Protein AF-A0A3D3S663-F1 (afdb_monomer)

Secondary structure (DSSP, 8-state):
-EEEE--HHHHHH-GGGGG-TTS-HHHHHHTSTT-EEEEEEEEEEEETTEEEEEEEEEEEEETTEEEEEEEEE-HHHHTT-PPP--

Solvent-accessible surface area (backbone atoms only — not comparable to full-atom values): 5256 Å² total; per-residue (Å²): 88,78,48,74,50,68,45,70,71,34,42,70,77,39,56,63,74,80,66,43,83,92,52,61,66,64,64,66,53,66,69,39,84,80,40,43,78,69,56,75,48,79,46,77,47,82,42,101,88,49,79,59,44,40,33,40,40,34,37,39,36,41,86,96,36,52,33,42,38,40,38,40,57,53,65,75,68,69,71,66,60,79,77,83,89,126

Structure (mmCIF, N/CA/C/O backbone):
data_AF-A0A3D3S663-F1
#
_entry.id   AF-A0A3D3S663-F1
#
loop_
_atom_site.group_PDB
_atom_site.id
_atom_site.type_symbol
_atom_site.label_atom_id
_atom_site.label_alt_id
_atom_site.label_comp_id
_atom_site.label_asym_id
_atom_site.label_entity_id
_atom_site.label_seq_id
_atom_site.pdbx_PDB_ins_code
_atom_site.Cartn_x
_atom_site.Cartn_y
_atom_site.Cartn_z
_atom_site.occupancy
_atom_site.B_iso_or_equiv
_atom_site.auth_seq_id
_atom_site.auth_comp_id
_atom_site.auth_asym_id
_atom_site.auth_atom_id
_atom_site.pdbx_PDB_model_num
ATOM 1 N N . LEU A 1 1 ? 10.703 -2.193 -4.773 1.00 84.12 1 LEU A N 1
ATOM 2 C CA . LEU A 1 1 ? 11.062 -1.338 -3.615 1.00 84.12 1 LEU A CA 1
ATOM 3 C C . LEU A 1 1 ? 9.792 -0.674 -3.105 1.00 84.12 1 LEU A C 1
ATOM 5 O O . LEU A 1 1 ? 8.976 -0.280 -3.929 1.00 84.12 1 LEU A O 1
ATOM 9 N N . PHE A 1 2 ? 9.620 -0.561 -1.792 1.00 88.38 2 PHE A N 1
ATOM 10 C CA . PHE A 1 2 ? 8.434 0.031 -1.174 1.00 88.38 2 PHE A CA 1
ATOM 11 C C . PHE A 1 2 ? 8.860 1.064 -0.133 1.00 88.38 2 PHE A C 1
ATOM 13 O O . PHE A 1 2 ? 9.767 0.805 0.658 1.00 88.38 2 PHE A O 1
ATOM 20 N N . ARG A 1 3 ? 8.189 2.215 -0.114 1.00 92.75 3 ARG A N 1
ATOM 21 C CA . ARG A 1 3 ? 8.353 3.249 0.905 1.00 92.75 3 ARG A CA 1
ATOM 22 C C . ARG A 1 3 ? 6.985 3.773 1.321 1.00 92.75 3 ARG A C 1
ATOM 24 O O . ARG A 1 3 ? 6.143 4.058 0.479 1.00 92.75 3 ARG A O 1
ATOM 31 N N . SER A 1 4 ? 6.778 3.958 2.620 1.00 92.44 4 SER A N 1
ATOM 32 C CA . SER A 1 4 ? 5.577 4.606 3.151 1.00 92.44 4 SER A CA 1
ATOM 33 C C . SER A 1 4 ? 5.932 5.815 4.004 1.00 92.44 4 SER A C 1
ATOM 35 O O . SER A 1 4 ? 6.887 5.768 4.778 1.00 92.44 4 SER A O 1
ATOM 37 N N . VAL A 1 5 ? 5.123 6.866 3.915 1.00 94.12 5 VAL A N 1
ATOM 38 C CA . VAL A 1 5 ? 5.184 8.028 4.805 1.00 94.12 5 VAL A CA 1
ATOM 39 C C . VAL A 1 5 ? 3.888 8.079 5.601 1.00 94.12 5 VAL A C 1
ATOM 41 O O . VAL A 1 5 ? 2.801 8.223 5.039 1.00 94.12 5 VAL A O 1
ATOM 44 N N . VAL A 1 6 ? 4.009 7.950 6.922 1.00 94.38 6 VAL A N 1
ATOM 45 C CA . VAL A 1 6 ? 2.870 7.934 7.842 1.00 94.38 6 VAL A CA 1
ATOM 46 C C . VAL A 1 6 ? 2.852 9.242 8.638 1.00 94.38 6 VAL A C 1
ATOM 48 O O . VAL A 1 6 ? 3.774 9.480 9.421 1.00 94.38 6 VAL A O 1
ATOM 51 N N . PRO A 1 7 ? 1.823 10.094 8.478 1.00 94.56 7 PRO A N 1
ATOM 52 C CA . PRO A 1 7 ? 1.678 11.307 9.274 1.00 94.56 7 PRO A CA 1
ATOM 53 C C . PRO A 1 7 ? 1.630 10.998 10.781 1.00 94.56 7 PRO A C 1
ATOM 55 O O . PRO A 1 7 ? 1.015 10.000 11.171 1.00 94.56 7 PRO A O 1
ATOM 58 N N . PRO A 1 8 ? 2.170 11.865 11.660 1.00 94.44 8 PRO A N 1
ATOM 59 C CA . PRO A 1 8 ? 2.156 11.638 13.108 1.00 94.44 8 PRO A CA 1
ATOM 60 C C . PRO A 1 8 ? 0.758 11.369 13.679 1.00 94.44 8 PRO A C 1
ATOM 62 O O . PRO A 1 8 ? 0.594 10.482 14.512 1.00 94.44 8 PRO A O 1
ATOM 65 N N . ARG A 1 9 ? -0.270 12.073 13.181 1.00 93.88 9 ARG A N 1
ATOM 66 C CA . ARG A 1 9 ? -1.672 11.864 13.580 1.00 93.88 9 ARG A CA 1
ATOM 67 C C . ARG A 1 9 ? -2.175 10.463 13.219 1.00 93.88 9 ARG A C 1
ATOM 69 O O . ARG A 1 9 ? -2.832 9.823 14.036 1.00 93.88 9 ARG A O 1
ATOM 76 N N . THR A 1 10 ? -1.828 9.978 12.028 1.00 93.31 10 THR A N 1
ATOM 77 C CA . THR A 1 10 ? -2.137 8.609 11.597 1.00 93.31 10 THR A CA 1
ATOM 78 C C . THR A 1 10 ? -1.421 7.597 12.478 1.00 93.31 10 THR A C 1
ATOM 80 O O . THR A 1 10 ? -2.031 6.636 12.930 1.00 93.31 10 THR A O 1
ATOM 83 N N . LEU A 1 11 ? -0.150 7.847 12.792 1.00 92.88 11 LEU A N 1
ATOM 84 C CA . LEU A 1 11 ? 0.658 6.962 13.622 1.00 92.88 11 LEU A CA 1
ATOM 85 C C . LEU A 1 11 ? 0.170 6.895 15.079 1.00 92.88 11 LEU A C 1
ATOM 87 O O . LEU A 1 11 ? 0.244 5.838 15.699 1.00 92.88 11 LEU A O 1
ATOM 91 N N . ALA A 1 12 ? -0.343 8.004 15.618 1.00 92.38 12 ALA A N 1
ATOM 92 C CA . ALA A 1 12 ? -0.948 8.058 16.947 1.00 92.38 12 ALA A CA 1
ATOM 93 C C . ALA A 1 12 ? -2.265 7.268 17.012 1.00 92.38 12 ALA A C 1
ATOM 95 O O . ALA A 1 12 ? -2.514 6.566 17.988 1.00 92.38 12 ALA A O 1
ATOM 96 N N . ARG A 1 13 ? -3.090 7.349 15.960 1.00 91.38 13 ARG A N 1
ATOM 97 C CA . ARG A 1 13 ? -4.363 6.619 15.867 1.00 91.38 13 ARG A CA 1
ATOM 98 C C . ARG A 1 13 ? -4.181 5.137 15.529 1.00 91.38 13 ARG A C 1
ATOM 100 O O . ARG A 1 13 ? -4.994 4.319 15.939 1.00 91.38 13 ARG A O 1
ATOM 107 N N . TRP A 1 14 ? -3.102 4.797 14.827 1.00 89.69 14 TRP A N 1
ATOM 108 C CA . TRP A 1 14 ? -2.779 3.441 14.383 1.00 89.69 14 TRP A CA 1
ATOM 109 C C . TRP A 1 14 ? -1.361 3.036 14.817 1.00 89.69 14 TRP A C 1
ATOM 111 O O . TRP A 1 14 ? -0.468 2.874 13.979 1.00 89.69 14 TRP A O 1
ATOM 121 N N . PRO A 1 15 ? -1.120 2.825 16.125 1.00 90.31 15 PRO A N 1
ATOM 122 C CA . PRO A 1 15 ? 0.215 2.534 16.655 1.00 90.31 15 PRO A CA 1
ATOM 123 C C . PRO A 1 15 ? 0.802 1.212 16.143 1.00 90.31 15 PRO A C 1
ATOM 125 O O . PRO A 1 15 ? 2.017 1.021 16.185 1.00 90.31 15 PRO A O 1
ATOM 128 N N . ALA A 1 16 ? -0.033 0.307 15.622 1.00 88.38 16 ALA A N 1
ATOM 129 C CA . ALA A 1 16 ? 0.411 -0.933 14.993 1.00 88.38 16 ALA A CA 1
ATOM 130 C C . ALA A 1 16 ? 1.314 -0.693 13.764 1.00 88.38 16 ALA A C 1
ATOM 132 O O . ALA A 1 16 ? 2.200 -1.504 13.508 1.00 88.38 16 ALA A O 1
ATOM 133 N N . LEU A 1 17 ? 1.183 0.456 13.084 1.00 88.69 17 LEU A N 1
ATOM 134 C CA . LEU A 1 17 ? 2.070 0.859 11.983 1.00 88.69 17 LEU A CA 1
ATOM 135 C C . LEU A 1 17 ? 3.526 1.084 12.435 1.00 88.69 17 LEU A C 1
ATOM 137 O O . LEU A 1 17 ? 4.428 1.024 11.610 1.00 88.69 17 LEU A O 1
ATOM 141 N N . ARG A 1 18 ? 3.793 1.297 13.735 1.00 89.75 18 ARG A N 1
ATOM 142 C CA . ARG A 1 18 ? 5.171 1.350 14.272 1.00 89.75 18 ARG A CA 1
ATOM 143 C C . ARG A 1 18 ? 5.807 -0.030 14.438 1.00 89.75 18 ARG A C 1
ATOM 145 O O . ARG A 1 18 ? 7.014 -0.121 14.614 1.00 89.75 18 ARG A O 1
ATOM 152 N N . ARG A 1 19 ? 4.998 -1.093 14.442 1.00 89.19 19 ARG A N 1
ATOM 153 C CA . ARG A 1 19 ? 5.397 -2.467 14.787 1.00 89.19 19 ARG A CA 1
ATOM 154 C C . ARG A 1 19 ? 5.126 -3.438 13.637 1.00 89.19 19 ARG A C 1
ATOM 156 O O . ARG A 1 19 ? 4.671 -4.562 13.855 1.00 89.19 19 ARG A O 1
ATOM 163 N N . LEU A 1 20 ? 5.342 -2.979 12.406 1.00 86.75 20 LEU A N 1
ATOM 164 C CA . LEU A 1 20 ? 5.172 -3.814 11.217 1.00 86.75 20 LEU A CA 1
ATOM 165 C C . LEU A 1 20 ? 6.191 -4.957 11.195 1.00 86.75 20 LEU A C 1
ATOM 167 O O . LEU A 1 20 ? 5.791 -6.098 10.972 1.00 86.75 20 LEU A O 1
ATOM 1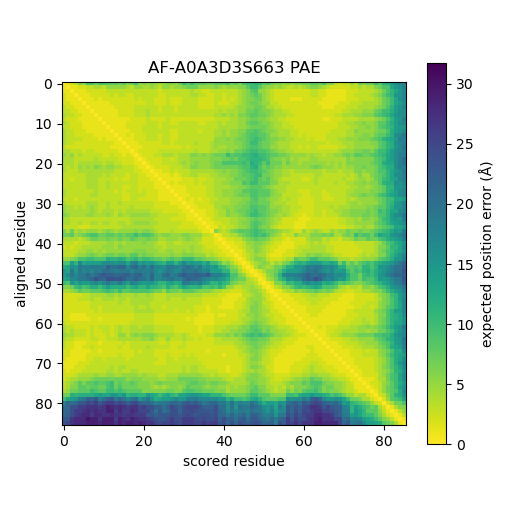71 N N . GLY A 1 21 ? 7.457 -4.671 11.518 1.00 87.94 21 GLY A N 1
ATOM 172 C CA . GLY A 1 21 ? 8.539 -5.644 11.352 1.00 87.94 21 GLY A CA 1
ATOM 173 C C . GLY A 1 21 ? 8.604 -6.083 9.891 1.00 87.94 21 GLY A C 1
ATOM 174 O O . GLY A 1 21 ? 8.572 -5.232 9.002 1.00 87.94 21 GLY A O 1
ATOM 175 N N . ASP A 1 22 ? 8.585 -7.393 9.663 1.00 88.75 22 ASP A N 1
ATOM 176 C CA . ASP A 1 22 ? 8.596 -7.993 8.322 1.00 88.75 22 ASP A CA 1
ATOM 177 C C . ASP A 1 22 ? 7.200 -8.129 7.691 1.00 88.75 22 ASP A C 1
ATOM 179 O O . ASP A 1 22 ? 7.062 -8.619 6.570 1.00 88.75 22 ASP A O 1
ATOM 183 N N . ARG A 1 23 ? 6.138 -7.700 8.388 1.00 86.88 23 ARG A N 1
ATOM 184 C CA . ARG A 1 23 ? 4.777 -7.781 7.847 1.00 86.88 23 ARG A CA 1
ATOM 185 C C . ARG A 1 23 ? 4.546 -6.712 6.779 1.00 86.88 23 ARG A C 1
ATOM 187 O O . ARG A 1 23 ? 4.869 -5.539 7.004 1.00 86.88 23 ARG A O 1
ATOM 194 N N . PRO A 1 24 ? 3.919 -7.062 5.645 1.00 87.25 24 PRO A N 1
ATOM 195 C CA . PRO A 1 24 ? 3.608 -6.093 4.608 1.00 87.25 24 PRO A CA 1
ATOM 196 C C . PRO A 1 24 ? 2.583 -5.066 5.109 1.00 87.25 24 PRO A C 1
ATOM 198 O O . PRO A 1 24 ? 1.533 -5.414 5.644 1.00 87.25 24 PRO A O 1
ATOM 201 N N . VAL A 1 25 ? 2.851 -3.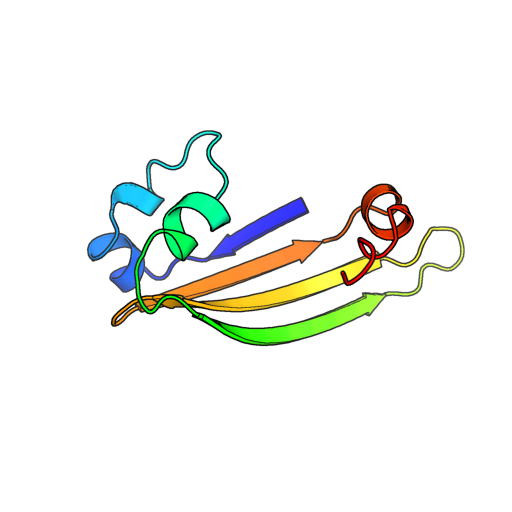777 4.863 1.00 88.00 25 VAL A N 1
ATOM 202 C CA . VAL A 1 25 ? 1.932 -2.668 5.201 1.00 88.00 25 VAL A CA 1
ATOM 203 C C . VAL A 1 25 ? 0.516 -2.933 4.699 1.00 88.00 25 VAL A C 1
ATOM 205 O O . VAL A 1 25 ? -0.441 -2.676 5.426 1.00 88.00 25 VAL A O 1
ATOM 208 N N . GLY A 1 26 ? 0.399 -3.445 3.468 1.00 86.50 26 GLY A N 1
ATOM 209 C CA . GLY A 1 26 ? -0.874 -3.737 2.814 1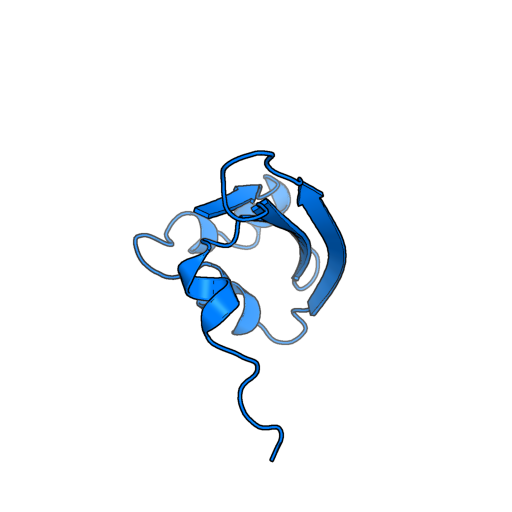.00 86.50 26 GLY A CA 1
ATOM 210 C C . GLY A 1 26 ? -1.773 -4.648 3.646 1.00 86.50 26 GLY A C 1
ATOM 211 O O . GLY A 1 26 ? -2.946 -4.340 3.824 1.00 86.50 26 GLY A O 1
ATOM 212 N N . GLU A 1 27 ? -1.216 -5.714 4.214 1.00 87.50 27 GLU A N 1
ATOM 213 C CA . GLU A 1 27 ? -1.967 -6.671 5.031 1.00 87.50 27 GLU A CA 1
ATOM 214 C C . GLU A 1 27 ? -2.613 -5.984 6.238 1.00 87.50 27 GLU A C 1
ATOM 216 O O . GLU A 1 27 ? -3.797 -6.170 6.504 1.00 87.50 27 GLU A O 1
ATOM 221 N N . LEU A 1 28 ? -1.873 -5.106 6.918 1.00 88.44 28 LEU A N 1
ATOM 222 C CA . LEU A 1 28 ? -2.380 -4.418 8.102 1.00 88.44 28 LEU A CA 1
ATOM 223 C C . LEU A 1 28 ? -3.416 -3.338 7.766 1.00 88.44 28 LEU A C 1
ATOM 225 O O . LEU A 1 28 ? -4.413 -3.202 8.473 1.00 88.44 28 LEU A O 1
ATOM 229 N N . VAL A 1 29 ? -3.191 -2.551 6.710 1.00 89.62 29 VAL A N 1
ATOM 230 C CA . VAL A 1 29 ? -4.091 -1.435 6.367 1.00 89.62 29 VAL A CA 1
ATOM 231 C C . VAL A 1 29 ? -5.385 -1.924 5.725 1.00 89.62 29 VAL A C 1
ATOM 233 O O . VAL A 1 29 ? -6.447 -1.388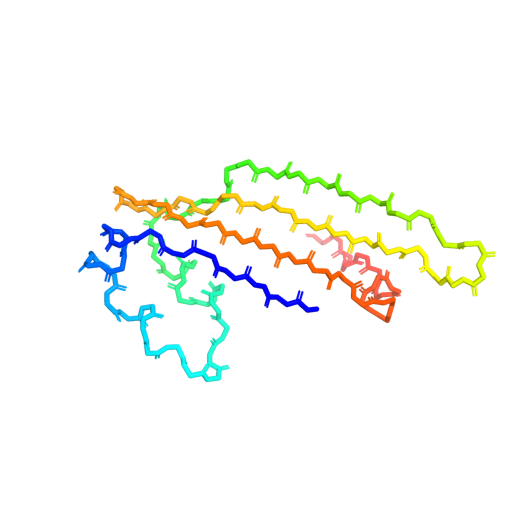 6.036 1.00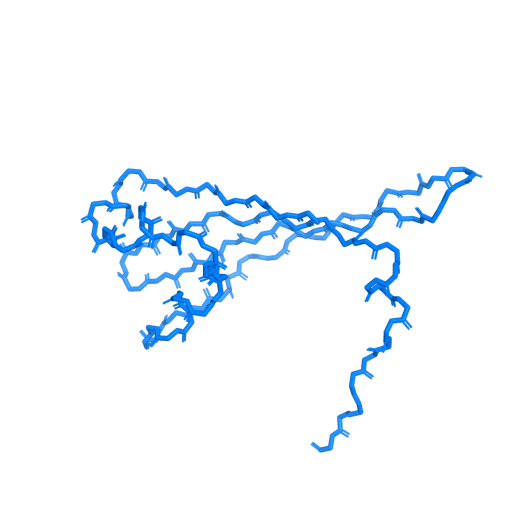 89.62 29 VAL A O 1
ATOM 236 N N . PHE A 1 30 ? -5.323 -2.951 4.873 1.00 89.00 30 PHE A N 1
ATOM 237 C CA . PHE A 1 30 ? -6.496 -3.477 4.170 1.00 89.00 30 PHE A CA 1
ATOM 238 C C . PHE A 1 30 ? -7.313 -4.472 5.003 1.00 89.00 30 PHE A C 1
ATOM 240 O O . PHE A 1 30 ? -8.445 -4.765 4.633 1.00 89.00 30 PHE A O 1
ATOM 247 N N . ALA A 1 31 ? -6.810 -4.920 6.159 1.00 89.31 31 ALA A N 1
ATOM 248 C CA . ALA A 1 31 ? -7.620 -5.626 7.154 1.00 89.31 31 ALA A CA 1
ATOM 249 C C . ALA A 1 31 ? -8.637 -4.712 7.870 1.00 89.31 31 ALA A C 1
ATOM 251 O O . ALA A 1 31 ? -9.567 -5.202 8.508 1.00 89.31 31 ALA A O 1
ATOM 252 N N . VAL A 1 32 ? -8.473 -3.385 7.793 1.00 89.62 32 VAL A N 1
ATOM 253 C CA . VAL A 1 32 ? -9.378 -2.418 8.427 1.00 89.62 32 VAL A CA 1
ATOM 254 C C . VAL A 1 32 ? -10.572 -2.126 7.505 1.00 89.62 32 VAL A C 1
ATOM 256 O O . VAL A 1 32 ? -10.370 -1.637 6.389 1.00 89.62 32 VAL A O 1
ATOM 259 N N . PRO A 1 33 ? -11.823 -2.349 7.957 1.00 91.25 33 PRO A N 1
ATOM 260 C CA . PRO A 1 33 ? -13.007 -2.012 7.175 1.00 91.25 33 PRO A CA 1
ATOM 261 C C . PRO A 1 33 ? -13.059 -0.525 6.815 1.00 91.25 33 PRO A C 1
ATOM 263 O O . PRO A 1 33 ? -12.796 0.347 7.646 1.00 91.25 33 PRO A O 1
ATOM 266 N N . GLY A 1 34 ? -13.419 -0.233 5.566 1.00 88.56 34 GLY A N 1
ATOM 267 C CA . GLY A 1 34 ? -13.478 1.135 5.051 1.00 88.56 34 GLY A CA 1
ATOM 268 C C . GLY A 1 34 ? -12.127 1.716 4.628 1.00 88.56 34 GLY A C 1
ATOM 269 O O . GLY A 1 34 ? -12.085 2.872 4.210 1.00 88.56 34 GLY A O 1
ATOM 270 N N . THR A 1 35 ? -11.034 0.945 4.689 1.00 93.00 35 THR A N 1
ATOM 271 C CA . THR A 1 35 ? -9.784 1.341 4.035 1.00 93.00 35 THR A CA 1
ATOM 272 C C . THR A 1 35 ? -9.961 1.342 2.521 1.00 93.00 35 THR A C 1
ATOM 274 O O . T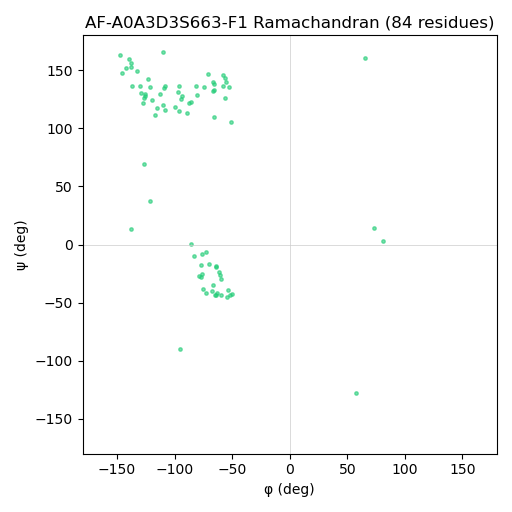HR A 1 35 ? -10.427 0.366 1.936 1.00 93.00 35 THR A O 1
ATOM 277 N N . CYS A 1 36 ? -9.530 2.417 1.866 1.00 92.75 36 CYS A N 1
ATOM 278 C CA . CYS A 1 36 ? -9.519 2.506 0.413 1.00 92.75 36 CYS A CA 1
ATOM 279 C C . CYS A 1 36 ? -8.233 3.149 -0.112 1.00 92.75 36 CYS A C 1
ATOM 281 O O . CYS A 1 36 ? -7.577 3.958 0.550 1.00 92.75 36 CYS A O 1
ATOM 283 N N . ARG A 1 37 ? -7.861 2.779 -1.339 1.00 93.50 37 ARG A N 1
ATOM 284 C CA . ARG A 1 37 ? -6.833 3.486 -2.105 1.00 93.50 37 ARG A CA 1
ATOM 285 C C . ARG A 1 37 ? -7.528 4.606 -2.870 1.00 93.50 37 ARG A C 1
ATOM 287 O O . ARG A 1 37 ? -8.449 4.327 -3.627 1.00 93.50 37 ARG A O 1
ATOM 294 N N . GLN A 1 38 ? -7.113 5.847 -2.639 1.00 89.88 38 GLN A N 1
ATOM 295 C CA . GLN A 1 38 ? -7.746 7.021 -3.240 1.00 89.88 38 GLN A CA 1
ATOM 296 C C . GLN A 1 38 ? -7.006 7.439 -4.511 1.00 89.88 38 GLN A C 1
ATOM 298 O O . GLN A 1 38 ? -7.307 6.969 -5.603 1.00 89.88 38 GLN A O 1
ATOM 303 N N . GLN A 1 39 ? -6.006 8.305 -4.367 1.00 86.06 39 GLN A N 1
ATOM 304 C CA . GLN A 1 39 ? -5.228 8.813 -5.486 1.00 86.06 39 GLN A CA 1
ATOM 305 C C . GLN A 1 39 ? -4.153 7.806 -5.880 1.00 86.06 39 GLN A C 1
ATOM 307 O O . GLN A 1 39 ? -3.468 7.262 -5.011 1.00 86.06 39 GLN A O 1
ATOM 312 N N . VAL A 1 40 ? -3.995 7.591 -7.185 1.00 90.81 40 VAL A N 1
ATOM 313 C CA . VAL A 1 40 ? -2.918 6.799 -7.775 1.00 90.81 40 VAL A CA 1
ATOM 314 C C . VAL A 1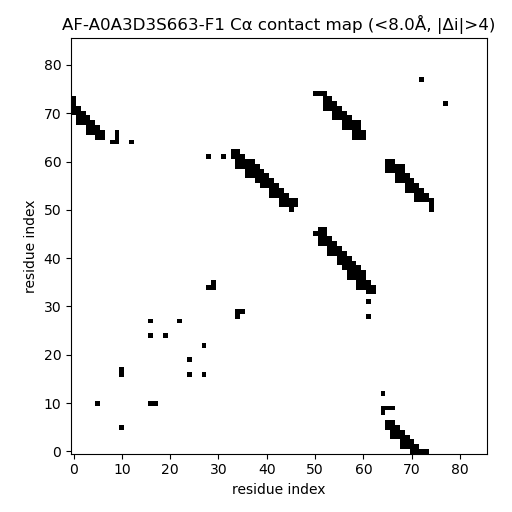 40 ? -2.241 7.644 -8.840 1.00 90.81 40 VAL A C 1
ATOM 316 O O . VAL A 1 40 ? -2.875 8.071 -9.797 1.00 90.81 40 VAL A O 1
ATOM 319 N N . GLU A 1 41 ? -0.945 7.859 -8.678 1.00 93.25 41 GLU A N 1
ATOM 320 C CA . GLU A 1 41 ? -0.098 8.466 -9.693 1.00 93.25 41 GLU A CA 1
ATOM 321 C C . GLU A 1 41 ? 0.880 7.413 -10.194 1.00 93.25 41 GLU A C 1
ATOM 323 O O . GLU A 1 41 ? 1.544 6.740 -9.402 1.00 93.25 41 GLU A O 1
ATOM 328 N N . LEU A 1 42 ? 0.951 7.264 -11.512 1.00 93.12 42 LEU A N 1
ATOM 329 C CA . LEU A 1 42 ? 1.860 6.344 -12.177 1.00 93.12 42 LEU A CA 1
ATOM 330 C C . LEU A 1 42 ? 2.949 7.140 -12.883 1.00 93.12 42 LEU A C 1
ATOM 332 O O . LEU A 1 42 ? 2.669 8.118 -13.570 1.00 93.12 42 LEU A O 1
ATOM 336 N N . ALA A 1 43 ? 4.188 6.690 -12.727 1.00 91.56 43 ALA A N 1
ATOM 337 C CA . ALA A 1 43 ? 5.334 7.240 -13.426 1.00 91.56 43 ALA A CA 1
ATOM 338 C C . ALA A 1 43 ? 6.073 6.113 -14.145 1.00 91.56 43 ALA A C 1
ATOM 340 O O . ALA A 1 43 ? 6.408 5.091 -13.542 1.00 91.56 43 ALA A O 1
ATOM 341 N N . VAL A 1 44 ? 6.342 6.320 -15.432 1.00 90.56 44 VAL A N 1
ATOM 342 C CA . VAL A 1 44 ? 7.171 5.429 -16.243 1.00 90.56 44 VAL A CA 1
ATOM 343 C C . VAL A 1 44 ? 8.381 6.228 -16.694 1.00 90.56 44 VAL A C 1
ATOM 345 O O . VAL A 1 44 ? 8.254 7.162 -17.481 1.00 90.56 44 VAL A O 1
ATOM 348 N N . ALA A 1 45 ? 9.553 5.879 -16.173 1.00 84.06 45 ALA A N 1
ATOM 349 C CA . ALA A 1 45 ? 10.808 6.464 -16.618 1.00 84.06 45 ALA A CA 1
ATOM 350 C C . ALA A 1 45 ? 11.443 5.533 -17.665 1.00 84.06 45 ALA A C 1
ATOM 352 O O . ALA A 1 45 ? 11.807 4.398 -17.319 1.00 84.06 45 ALA A O 1
ATOM 353 N N . PRO A 1 46 ? 11.573 5.970 -18.932 1.00 74.50 46 PRO A N 1
ATOM 354 C CA . PRO A 1 46 ? 12.298 5.204 -19.933 1.00 74.50 46 PRO A CA 1
ATOM 355 C C . PRO A 1 46 ? 13.779 5.157 -19.548 1.00 74.50 46 PRO A C 1
ATOM 357 O O . PRO A 1 46 ? 14.347 6.151 -19.095 1.00 74.50 46 PRO A O 1
ATOM 360 N N . ALA A 1 47 ? 14.417 4.005 -19.729 1.00 70.25 47 ALA A N 1
ATOM 361 C CA . ALA A 1 47 ? 15.857 3.875 -19.570 1.00 70.25 47 ALA A CA 1
ATOM 362 C C . ALA A 1 47 ? 16.452 3.418 -20.903 1.00 70.25 47 ALA A C 1
ATOM 364 O O . ALA A 1 47 ? 16.038 2.407 -21.456 1.00 70.25 47 ALA A O 1
ATOM 365 N N . ALA A 1 48 ? 17.414 4.179 -21.429 1.00 68.25 48 ALA A N 1
ATOM 366 C CA . ALA A 1 48 ? 17.953 3.973 -22.777 1.00 68.25 48 ALA A CA 1
ATOM 367 C C . ALA A 1 48 ? 18.621 2.598 -22.984 1.00 68.25 48 ALA A C 1
ATOM 369 O O . ALA A 1 48 ? 18.738 2.141 -24.114 1.00 68.25 48 ALA A O 1
ATOM 370 N N . GLN A 1 49 ? 19.075 1.949 -21.905 1.00 66.38 49 GLN A N 1
ATOM 371 C CA . GLN A 1 49 ? 19.804 0.671 -21.931 1.00 66.38 49 GLN A CA 1
ATOM 372 C C . GLN A 1 49 ? 19.337 -0.304 -20.828 1.00 66.38 49 GLN A C 1
ATOM 374 O O . GLN A 1 49 ? 20.010 -1.287 -20.536 1.00 66.38 49 GLN A O 1
ATOM 379 N N . ALA A 1 50 ? 18.202 -0.031 -20.173 1.00 68.38 50 ALA A N 1
ATOM 380 C CA . ALA A 1 50 ? 17.674 -0.843 -19.075 1.00 68.38 50 ALA A CA 1
ATOM 381 C C . ALA A 1 50 ? 16.144 -0.970 -19.186 1.00 68.38 50 ALA A C 1
ATOM 383 O O . ALA A 1 50 ? 15.515 -0.135 -19.840 1.00 68.38 50 ALA A O 1
ATOM 384 N N . PRO A 1 51 ? 15.515 -1.980 -18.556 1.00 73.25 51 PRO A N 1
ATOM 385 C CA . PRO A 1 51 ? 14.059 -2.060 -18.511 1.00 73.25 51 PRO A CA 1
ATOM 386 C C . PRO A 1 51 ? 13.460 -0.778 -17.918 1.00 73.25 51 PRO A C 1
ATOM 388 O O . PRO A 1 51 ? 13.992 -0.217 -16.953 1.00 73.25 51 PRO A O 1
ATOM 391 N N . ALA A 1 52 ? 12.351 -0.324 -18.510 1.00 77.31 52 ALA A N 1
ATOM 392 C CA . ALA A 1 52 ? 11.632 0.860 -18.056 1.00 77.31 52 ALA A CA 1
ATOM 393 C C . ALA A 1 52 ? 11.309 0.748 -16.560 1.00 77.31 52 ALA A C 1
ATOM 395 O O . ALA A 1 52 ? 10.872 -0.298 -16.071 1.00 77.31 52 ALA A O 1
ATOM 396 N N . ARG A 1 53 ? 11.529 1.837 -15.821 1.00 85.25 53 ARG A N 1
ATOM 397 C CA . ARG A 1 53 ? 11.230 1.881 -14.389 1.00 85.25 53 ARG A CA 1
ATOM 398 C C . ARG A 1 53 ? 9.798 2.343 -14.211 1.00 85.25 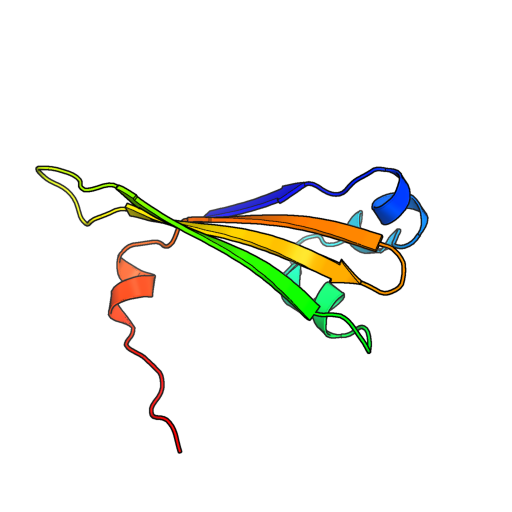53 ARG A C 1
ATOM 400 O O . ARG A 1 53 ? 9.479 3.495 -14.497 1.00 85.25 53 ARG A O 1
ATOM 407 N N . VAL A 1 54 ? 8.954 1.449 -13.715 1.00 91.12 54 VAL A N 1
ATOM 408 C CA . VAL A 1 54 ? 7.567 1.763 -13.372 1.00 91.12 54 VAL A CA 1
ATOM 409 C C . VAL A 1 54 ? 7.487 2.040 -11.881 1.00 91.12 54 VAL A C 1
ATOM 411 O O . VAL A 1 54 ? 7.997 1.271 -11.063 1.00 91.12 54 VAL A O 1
ATOM 414 N N . SER A 1 55 ? 6.849 3.148 -11.526 1.00 93.25 55 SER A N 1
ATOM 415 C CA . SER A 1 55 ? 6.621 3.545 -10.141 1.00 93.25 55 SER A CA 1
ATOM 416 C C . SER A 1 55 ? 5.173 3.965 -9.940 1.00 93.25 55 SER A C 1
ATOM 418 O O . SER A 1 55 ? 4.529 4.482 -10.854 1.00 93.25 55 SER A O 1
ATOM 420 N N . ARG A 1 56 ? 4.664 3.750 -8.732 1.00 94.19 56 ARG A N 1
ATOM 421 C CA . ARG A 1 56 ? 3.329 4.149 -8.307 1.00 94.19 56 ARG A CA 1
ATOM 422 C C . ARG A 1 56 ? 3.418 4.907 -6.998 1.00 94.19 56 ARG A C 1
ATOM 424 O O . ARG A 1 56 ? 3.989 4.410 -6.035 1.00 94.19 56 ARG A O 1
ATOM 431 N N . ARG A 1 57 ? 2.772 6.064 -6.941 1.00 95.56 57 ARG A N 1
ATOM 432 C CA . ARG A 1 57 ? 2.490 6.782 -5.702 1.00 95.56 57 ARG A CA 1
ATOM 433 C C . ARG A 1 57 ? 1.003 6.676 -5.401 1.00 95.56 57 ARG A C 1
ATOM 435 O O . ARG A 1 57 ? 0.175 6.772 -6.304 1.00 95.56 57 ARG A O 1
ATOM 442 N N . SER A 1 58 ? 0.634 6.418 -4.154 1.00 95.12 58 SER A N 1
ATOM 443 C CA . SER A 1 58 ? -0.770 6.330 -3.764 1.00 95.12 58 SER A CA 1
ATOM 444 C C . SER A 1 58 ? -1.040 6.844 -2.364 1.00 95.12 58 SER A C 1
ATOM 446 O O . SER A 1 58 ? -0.232 6.652 -1.459 1.00 95.12 58 SER A O 1
ATOM 448 N N . VAL A 1 59 ? -2.223 7.421 -2.174 1.00 95.88 59 VAL A N 1
ATOM 449 C CA . VAL A 1 59 ? -2.763 7.712 -0.843 1.00 95.88 59 VAL A CA 1
ATOM 450 C C . VAL A 1 59 ? -3.660 6.556 -0.415 1.00 95.88 59 VAL A C 1
ATOM 452 O O . VAL A 1 59 ? -4.598 6.192 -1.129 1.00 95.88 59 VAL A O 1
ATOM 455 N N . ILE A 1 60 ? -3.373 5.984 0.753 1.00 95.12 60 ILE A N 1
ATOM 456 C CA . ILE A 1 60 ? -4.251 5.022 1.418 1.00 95.12 60 ILE A CA 1
ATOM 457 C C . ILE A 1 60 ? -5.016 5.765 2.503 1.00 95.12 60 ILE A C 1
ATOM 459 O O . ILE A 1 60 ? -4.411 6.311 3.430 1.00 95.12 60 ILE A O 1
ATOM 463 N N . ALA A 1 61 ? -6.338 5.787 2.375 1.00 95.19 61 ALA A N 1
ATOM 464 C CA . ALA A 1 61 ? -7.233 6.321 3.383 1.00 95.19 61 ALA A CA 1
ATOM 465 C C . ALA A 1 61 ? -7.697 5.188 4.297 1.00 95.19 61 ALA A C 1
ATOM 467 O O . ALA A 1 61 ? -8.195 4.169 3.829 1.00 95.19 61 ALA A O 1
ATOM 468 N N . LEU A 1 62 ? -7.530 5.390 5.600 1.00 93.06 62 LEU A N 1
ATOM 469 C CA . LEU A 1 62 ? -8.122 4.584 6.665 1.00 93.06 62 LEU A CA 1
ATOM 470 C C . LEU A 1 62 ? -9.186 5.436 7.373 1.00 93.06 62 LEU A C 1
ATOM 472 O O . LEU A 1 62 ? -9.161 6.663 7.240 1.00 93.06 62 LEU A O 1
ATOM 476 N N . PRO A 1 63 ? -10.077 4.855 8.193 1.00 91.62 63 PRO A N 1
ATOM 477 C CA . PRO A 1 63 ? -11.064 5.627 8.944 1.00 91.62 63 PRO A CA 1
ATOM 478 C C . PRO A 1 63 ? -10.450 6.799 9.740 1.00 91.62 63 PRO A C 1
ATOM 480 O O . PRO A 1 63 ? -9.804 6.625 10.780 1.00 91.62 63 PRO A O 1
ATOM 483 N N . GLY A 1 64 ? -10.659 8.016 9.226 1.00 90.44 64 GLY A N 1
ATOM 484 C CA . GLY A 1 64 ? -10.179 9.274 9.804 1.00 90.44 64 GLY A CA 1
ATOM 485 C C . GLY A 1 64 ? -8.675 9.547 9.663 1.00 90.44 64 GLY A C 1
ATOM 486 O O . GLY A 1 64 ? -8.162 10.404 10.384 1.00 90.44 64 GLY A O 1
ATOM 487 N N . CYS A 1 65 ? -7.949 8.823 8.805 1.00 94.44 65 CYS A N 1
ATOM 488 C CA . CYS A 1 65 ? -6.497 8.942 8.634 1.00 94.44 65 CYS A CA 1
ATOM 489 C C . CYS A 1 65 ? -6.049 8.676 7.195 1.00 94.44 65 CYS A C 1
ATOM 491 O O . CYS A 1 65 ? -6.754 8.049 6.413 1.00 94.44 65 CYS A O 1
ATOM 493 N N . VAL A 1 66 ? -4.827 9.095 6.874 1.00 95.25 66 VAL A N 1
ATOM 494 C CA . VAL A 1 66 ? -4.191 8.808 5.582 1.00 95.25 66 VAL A CA 1
ATOM 495 C C . VAL A 1 66 ? -2.728 8.431 5.762 1.00 95.25 66 VAL A C 1
ATOM 497 O O . VAL A 1 66 ? -2.093 8.839 6.737 1.00 95.25 66 VAL A O 1
ATOM 500 N N . LEU A 1 67 ? -2.176 7.693 4.808 1.00 94.94 67 LEU A N 1
ATOM 501 C CA . LEU A 1 67 ? -0.734 7.527 4.636 1.00 94.94 67 LEU A CA 1
ATOM 502 C C . LEU A 1 67 ? -0.378 7.495 3.149 1.00 94.94 67 LEU A C 1
ATOM 504 O O . LEU A 1 67 ? -1.192 7.110 2.308 1.00 94.94 67 LEU A O 1
ATOM 508 N N . LEU A 1 68 ? 0.844 7.915 2.838 1.00 95.62 68 LEU A N 1
ATOM 509 C CA . LEU A 1 68 ? 1.375 7.911 1.482 1.00 95.62 68 LEU A CA 1
ATOM 510 C C . LEU A 1 68 ? 2.196 6.642 1.263 1.00 95.62 68 LEU A C 1
ATOM 512 O O . LEU A 1 68 ? 3.000 6.264 2.115 1.00 95.62 68 LEU A O 1
ATOM 516 N N . VAL A 1 69 ? 2.011 6.018 0.110 1.00 94.50 69 VAL A N 1
ATOM 517 C CA . VAL A 1 69 ? 2.761 4.854 -0.352 1.00 94.50 69 VAL A CA 1
ATOM 518 C C . VAL A 1 69 ? 3.442 5.196 -1.668 1.00 94.50 69 VAL A C 1
ATOM 520 O O . VAL A 1 69 ? 2.822 5.768 -2.559 1.00 94.50 69 VAL A O 1
ATOM 523 N N . GLU A 1 70 ? 4.703 4.814 -1.792 1.00 94.75 70 GLU A N 1
ATOM 524 C CA . GLU A 1 70 ? 5.478 4.859 -3.022 1.00 94.75 70 GLU A CA 1
ATOM 525 C C . GLU A 1 70 ? 6.065 3.471 -3.296 1.00 94.75 70 GLU A C 1
ATOM 527 O O . GLU A 1 70 ? 6.679 2.835 -2.437 1.00 94.75 70 GLU A O 1
ATOM 532 N N . GLU A 1 71 ? 5.831 2.981 -4.503 1.00 93.44 71 GLU A N 1
ATOM 533 C CA . GLU A 1 71 ? 6.176 1.643 -4.957 1.00 93.44 71 GLU A CA 1
ATOM 534 C C . GLU A 1 71 ? 6.985 1.763 -6.245 1.00 93.44 71 GLU A C 1
ATOM 536 O O . GLU A 1 71 ? 6.529 2.375 -7.206 1.00 93.44 71 GLU A O 1
ATOM 541 N N . HIS A 1 72 ? 8.163 1.147 -6.290 1.00 91.69 72 HIS A N 1
ATOM 542 C CA . HIS A 1 72 ? 8.925 0.964 -7.525 1.00 91.69 72 HIS A CA 1
ATOM 543 C C . HIS A 1 72 ? 8.906 -0.513 -7.892 1.00 91.69 72 HIS A C 1
ATOM 545 O O . HIS A 1 72 ? 9.374 -1.363 -7.117 1.00 91.69 72 HIS A O 1
ATOM 551 N N . PHE A 1 73 ? 8.368 -0.812 -9.068 1.00 90.19 73 PHE A N 1
ATOM 552 C CA . PHE A 1 73 ? 8.223 -2.173 -9.552 1.00 90.19 73 PHE A CA 1
ATOM 553 C C . PHE A 1 73 ? 9.547 -2.654 -10.131 1.00 90.19 73 PHE A C 1
ATOM 555 O O . PHE A 1 73 ? 10.173 -1.987 -10.955 1.00 90.19 73 PHE A O 1
ATOM 562 N N . LEU A 1 74 ? 9.987 -3.822 -9.668 1.00 86.88 74 LEU A N 1
ATOM 563 C CA . LEU A 1 74 ? 11.143 -4.491 -10.249 1.00 86.88 74 LEU A CA 1
ATOM 564 C C . LEU A 1 74 ? 10.761 -5.031 -11.634 1.00 86.88 74 LEU A C 1
ATOM 566 O O . LEU A 1 74 ? 9.625 -5.479 -11.793 1.00 86.88 74 LEU A O 1
ATOM 570 N N . PRO A 1 75 ? 11.688 -5.070 -12.608 1.00 84.00 75 PRO A N 1
ATOM 571 C CA . PRO A 1 75 ? 11.391 -5.579 -13.947 1.00 84.00 75 PRO A CA 1
ATOM 572 C C . PRO A 1 75 ? 10.751 -6.974 -13.932 1.00 84.00 75 PRO A C 1
ATOM 574 O O . PRO A 1 75 ? 9.736 -7.190 -14.582 1.00 84.00 75 PRO A O 1
ATOM 577 N N . ALA A 1 76 ? 11.268 -7.884 -13.098 1.00 84.00 76 ALA A N 1
ATOM 578 C CA . ALA A 1 76 ? 10.722 -9.234 -12.938 1.00 84.00 76 ALA A CA 1
ATOM 579 C C . ALA A 1 76 ? 9.256 -9.261 -12.464 1.00 84.00 76 ALA A C 1
ATOM 581 O O . ALA A 1 76 ? 8.521 -10.174 -12.820 1.00 84.00 76 ALA A O 1
ATOM 582 N N . ALA A 1 77 ? 8.811 -8.258 -11.698 1.00 81.56 77 ALA A N 1
ATOM 583 C CA . ALA A 1 77 ? 7.426 -8.167 -11.240 1.00 81.56 77 ALA A CA 1
ATOM 584 C C . ALA A 1 77 ? 6.467 -7.704 -12.349 1.00 81.56 77 ALA A C 1
ATOM 586 O O . ALA A 1 77 ? 5.282 -8.015 -12.301 1.00 81.56 77 ALA A O 1
ATOM 587 N N . LEU A 1 78 ? 6.970 -6.973 -13.349 1.00 78.56 78 LEU A N 1
ATOM 588 C CA . LEU A 1 78 ? 6.184 -6.514 -14.498 1.00 78.56 78 LEU A CA 1
ATOM 589 C C . LEU A 1 78 ? 5.982 -7.629 -15.533 1.00 78.56 78 LEU A C 1
ATOM 591 O O . LEU A 1 78 ? 4.980 -7.636 -16.242 1.00 78.56 78 LEU A O 1
ATOM 595 N N . SER A 1 79 ? 6.904 -8.591 -15.589 1.00 74.38 79 SER A N 1
ATOM 596 C CA . SER A 1 79 ? 6.830 -9.745 -16.492 1.00 74.38 79 SER A CA 1
ATOM 597 C C . SER A 1 79 ? 5.830 -10.822 -16.056 1.00 74.38 79 SER A C 1
ATOM 599 O O . SER A 1 79 ? 5.595 -11.755 -16.815 1.00 74.38 79 SER A O 1
ATOM 601 N N . LEU A 1 80 ? 5.245 -10.720 -14.855 1.00 65.44 80 LEU A N 1
ATOM 602 C CA . LEU A 1 80 ? 4.348 -11.746 -14.302 1.00 65.44 80 LEU A CA 1
ATOM 603 C C . LEU A 1 80 ? 2.960 -11.803 -14.965 1.00 65.44 80 LEU A C 1
ATOM 605 O O . LEU A 1 80 ? 2.215 -12.739 -14.691 1.00 65.44 80 LEU A O 1
ATOM 609 N N . GLY A 1 81 ? 2.628 -10.866 -15.861 1.00 58.47 81 GLY A N 1
ATOM 610 C CA . GLY A 1 81 ? 1.317 -10.811 -16.514 1.00 58.47 81 GLY A CA 1
ATOM 611 C C . GLY A 1 81 ? 0.175 -10.520 -15.532 1.00 58.47 81 GLY A C 1
ATOM 612 O O . GLY A 1 81 ? 0.302 -10.673 -14.317 1.00 58.47 81 GLY A O 1
ATOM 613 N N . ALA A 1 82 ? -0.963 -10.052 -16.044 1.00 57.47 82 ALA A N 1
ATOM 614 C CA . ALA A 1 82 ? -2.169 -9.994 -15.224 1.00 57.47 82 ALA A CA 1
ATOM 615 C C . ALA A 1 82 ? -2.605 -11.434 -14.885 1.00 57.47 82 ALA A C 1
ATOM 617 O O . ALA A 1 82 ? -2.574 -12.280 -15.785 1.00 57.47 82 ALA A O 1
ATOM 618 N N . PRO A 1 83 ? -3.026 -11.741 -13.641 1.00 53.34 83 PRO A N 1
ATOM 619 C CA . PRO A 1 83 ? -3.745 -12.985 -13.402 1.00 53.34 83 PRO A CA 1
ATOM 620 C C . PRO A 1 83 ? -4.971 -13.024 -14.332 1.00 53.34 83 PRO A C 1
ATOM 622 O O . PRO A 1 83 ? -5.563 -11.968 -14.583 1.00 53.34 83 PRO A O 1
ATOM 625 N N . PRO A 1 84 ? -5.349 -14.196 -14.875 1.00 45.31 84 PRO A N 1
ATOM 626 C CA . PRO A 1 84 ? -6.550 -14.301 -15.688 1.00 45.31 84 PRO A CA 1
ATOM 627 C C . PRO A 1 84 ? -7.746 -13.800 -14.874 1.00 45.31 84 PRO A C 1
ATOM 629 O O . PRO A 1 84 ? -7.971 -14.239 -13.746 1.00 45.31 84 PRO A O 1
ATOM 632 N N . CYS A 1 85 ? -8.490 -12.850 -15.437 1.00 38.53 85 CYS A N 1
ATOM 633 C CA . CYS A 1 85 ? -9.801 -12.486 -14.923 1.00 38.53 85 CYS A CA 1
ATOM 634 C C . CYS A 1 85 ? -10.719 -13.701 -15.133 1.00 38.53 85 CYS A C 1
ATOM 636 O O . CYS A 1 85 ? -11.016 -14.034 -16.281 1.00 38.53 85 CYS A O 1
ATOM 638 N N . HIS A 1 86 ? -11.108 -14.372 -14.050 1.00 40.38 86 HIS A N 1
ATOM 639 C CA . HIS A 1 86 ? -12.187 -15.361 -14.037 1.00 40.38 86 HIS A CA 1
ATOM 640 C C . HIS A 1 86 ? -13.462 -14.717 -13.503 1.00 40.38 86 HIS A C 1
ATOM 642 O O . HIS A 1 86 ? -13.353 -13.954 -12.514 1.00 40.38 86 HIS A O 1
#

Sequence (86 aa):
LFRSVVPPRTLARWPALRRLGDRPVGELVFAVPGTCRQQVELAVAPAAQAPARVSRRSVIALPGCVLLVEEHFLPAALSLGAPPCH

pLDDT: mean 85.65, std 12.43, range [38.53, 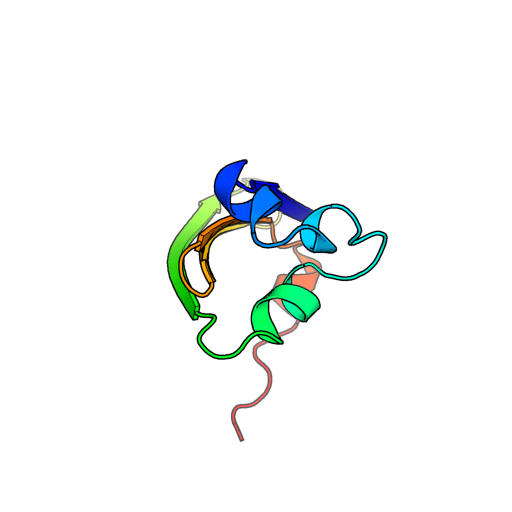95.88]

Radius of gyration: 15.13 Å; Cα contacts (8 Å, |Δi|>4): 121; chains: 1; bounding box: 33×27×40 Å

Nearest PDB structures (foldseek):
  4wmc-assembly3_E  TM=7.051E-01  e=7.426E-01  Klebsiella pneumoniae
  4kqd-assembly2_C  TM=4.165E-01  e=1.355E+00  Escherichia coli K-12
  1xa7-assembly2_B  TM=3.670E-01  e=5.178E-01  Staphylococcus aureus
  4qda-assembly4_E  TM=2.272E-01  e=2.191E+00  Pseudomonas aeruginosa PAO1
  7dnb-assembly2_A  TM=3.835E-01  e=9.851E+00  Aequorea victoria

Mean predicted aligned error: 6.33 Å

Foldseek 3Di:
DKDKAFDPVRCVVPVCVVVCVPPDPCVVQVVAPPKDWDDKDWDWADDPPDPIWIKIWTWIDGVVGIMIMIDIDDPVNVVPDDDDDD